Protein AF-A0A484WYG3-F1 (afdb_monomer_lite)

Secondary structure (DSSP, 8-state):
-HHHHHHHHHHHHHHHHHHHHHHH-HHHHHHHHHHHHHHHHHHHHHHHHHHHHHHHHHHHHHHHHTT--TTHHHHHHHHHHHHHHH-SS--THHHHS---HHHHHHHHHHHHHSPPHHHHHHHHHHTT----S-------

Organism: Escherichia coli (NCBI:txid562)

Radius of gyration: 23.21 Å; chains: 1; bounding box: 44×30×69 Å

pLDDT: mean 84.7, std 12.85, range [44.28, 96.12]

Structure (mmCIF, N/C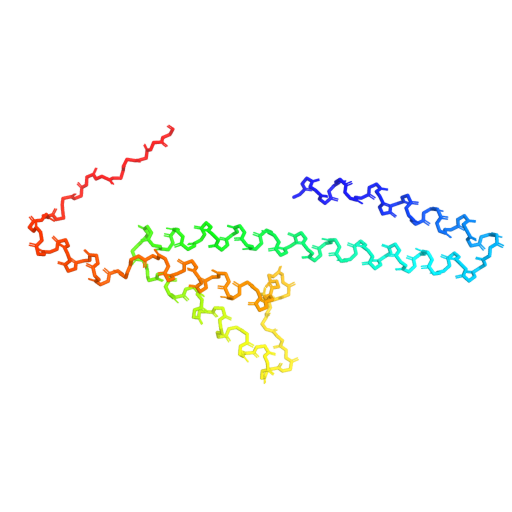A/C/O backbone):
data_AF-A0A484WYG3-F1
#
_entry.id   AF-A0A484WYG3-F1
#
loop_
_atom_site.group_PDB
_atom_site.id
_atom_site.type_symbol
_atom_site.label_atom_id
_atom_site.label_alt_id
_atom_site.label_comp_id
_atom_site.label_asym_id
_atom_site.label_entity_id
_atom_site.label_seq_id
_atom_site.pdbx_PDB_ins_code
_atom_site.Cartn_x
_atom_site.Cartn_y
_atom_site.Cartn_z
_atom_site.occupancy
_atom_site.B_iso_or_equiv
_atom_site.auth_seq_id
_atom_site.auth_comp_id
_atom_site.auth_asym_id
_atom_site.auth_atom_id
_atom_site.pdbx_PDB_model_num
ATOM 1 N N . MET A 1 1 ? 10.192 11.773 -1.060 1.00 54.16 1 MET A N 1
ATOM 2 C CA . MET A 1 1 ? 10.675 12.703 -2.112 1.00 54.16 1 MET A CA 1
ATOM 3 C C . MET A 1 1 ? 12.194 12.647 -2.241 1.00 54.16 1 MET A C 1
ATOM 5 O O . MET A 1 1 ? 12.683 12.555 -3.357 1.00 54.16 1 MET A O 1
ATOM 9 N N . GLU A 1 2 ? 12.938 12.627 -1.131 1.00 69.38 2 GLU A N 1
ATOM 10 C CA . GLU A 1 2 ? 14.410 12.613 -1.141 1.00 69.38 2 GLU A CA 1
ATOM 11 C C . GLU A 1 2 ? 15.019 11.357 -1.801 1.00 69.38 2 GLU A C 1
ATOM 13 O O . GLU A 1 2 ? 15.876 11.473 -2.671 1.00 69.38 2 GLU A O 1
ATOM 18 N N . ASP A 1 3 ? 14.515 10.154 -1.510 1.00 66.94 3 ASP A N 1
ATOM 19 C CA . ASP A 1 3 ? 15.080 8.924 -2.098 1.00 66.94 3 ASP A CA 1
ATOM 20 C C . ASP A 1 3 ? 14.714 8.705 -3.579 1.00 66.94 3 ASP A C 1
ATOM 22 O O . ASP A 1 3 ? 15.472 8.099 -4.344 1.00 66.94 3 ASP A O 1
ATOM 26 N N . GLN A 1 4 ? 13.594 9.276 -4.038 1.00 66.88 4 GLN A N 1
ATOM 27 C CA . GLN A 1 4 ? 13.263 9.314 -5.467 1.00 66.88 4 GLN A CA 1
ATOM 28 C C . GLN A 1 4 ? 14.233 10.235 -6.227 1.00 66.88 4 GLN A C 1
ATOM 30 O O . GLN A 1 4 ? 14.660 9.910 -7.332 1.00 66.88 4 GLN A O 1
ATOM 35 N N . GLN A 1 5 ? 14.660 11.342 -5.607 1.00 69.56 5 GLN A N 1
ATOM 36 C CA . GLN A 1 5 ? 15.699 12.211 -6.168 1.00 69.56 5 GLN A CA 1
ATOM 37 C C . GLN A 1 5 ? 17.075 11.529 -6.176 1.00 69.56 5 GLN A C 1
ATOM 39 O O . GLN A 1 5 ? 17.833 11.707 -7.125 1.00 69.56 5 GLN A O 1
ATOM 44 N N . ARG A 1 6 ? 17.382 10.686 -5.180 1.00 77.12 6 ARG A N 1
ATOM 45 C CA . ARG A 1 6 ? 18.652 9.936 -5.110 1.00 77.12 6 ARG A CA 1
ATOM 46 C C . ARG A 1 6 ? 18.780 8.820 -6.152 1.00 77.12 6 ARG A C 1
ATOM 48 O O . ARG A 1 6 ? 19.893 8.496 -6.556 1.00 77.12 6 ARG A O 1
ATOM 55 N N . SER A 1 7 ? 17.670 8.240 -6.610 1.00 77.12 7 SER A N 1
ATOM 56 C CA . SER A 1 7 ? 17.667 7.164 -7.621 1.00 77.12 7 SER A CA 1
ATOM 57 C C . SER A 1 7 ? 17.602 7.668 -9.071 1.00 77.12 7 SER A C 1
ATOM 59 O O . SER A 1 7 ? 17.901 6.915 -10.006 1.00 77.12 7 SER A O 1
ATOM 61 N N . ALA A 1 8 ? 17.289 8.951 -9.279 1.00 80.56 8 ALA A N 1
ATOM 62 C CA . ALA A 1 8 ? 17.256 9.558 -10.607 1.00 80.56 8 ALA A CA 1
ATOM 63 C C . ALA A 1 8 ? 18.629 9.540 -11.324 1.00 80.56 8 ALA A C 1
ATOM 65 O O . ALA A 1 8 ? 18.668 9.115 -12.481 1.00 80.56 8 ALA A O 1
ATOM 66 N N . PRO A 1 9 ? 19.768 9.880 -10.679 1.00 87.62 9 PRO A N 1
ATOM 67 C CA . PRO A 1 9 ? 21.088 9.771 -11.306 1.00 87.62 9 PRO A CA 1
ATOM 68 C C . PRO A 1 9 ? 21.439 8.338 -11.723 1.00 87.62 9 PRO A C 1
ATOM 70 O O . PRO A 1 9 ? 21.973 8.129 -12.807 1.00 87.62 9 PRO A O 1
ATOM 73 N N . LEU A 1 10 ? 21.087 7.339 -10.904 1.00 87.94 10 LEU A N 1
ATOM 74 C CA . LEU A 1 10 ? 21.350 5.924 -11.197 1.00 87.94 10 LEU A CA 1
ATOM 75 C C . LEU A 1 10 ? 20.588 5.440 -12.436 1.00 87.94 10 LEU A C 1
ATOM 77 O O . LEU A 1 10 ? 21.138 4.706 -13.254 1.00 87.94 10 LEU A O 1
ATOM 81 N N . THR A 1 11 ? 19.345 5.894 -12.603 1.00 88.56 11 THR A N 1
ATOM 82 C CA . THR A 1 11 ? 18.531 5.595 -13.790 1.00 88.56 11 THR A CA 1
ATOM 83 C C . THR A 1 11 ? 19.183 6.141 -15.058 1.00 88.56 11 THR A C 1
ATOM 85 O O . THR A 1 11 ? 19.299 5.425 -16.053 1.00 88.56 11 THR A O 1
ATOM 88 N N . TRP A 1 12 ? 19.651 7.392 -15.014 1.00 89.00 12 TRP A N 1
ATOM 89 C CA . TRP A 1 12 ? 20.330 8.026 -16.144 1.00 89.00 12 TRP A CA 1
ATOM 90 C C . TRP A 1 12 ? 21.662 7.356 -16.471 1.00 89.00 12 TRP A C 1
ATOM 92 O O . TRP A 1 12 ? 21.934 7.097 -17.640 1.00 89.00 12 TRP A O 1
ATOM 102 N N . VAL A 1 13 ? 22.462 7.007 -15.461 1.00 93.81 13 VAL A N 1
ATOM 103 C CA . VAL A 1 13 ? 23.721 6.273 -15.653 1.00 93.81 13 VAL A CA 1
ATOM 104 C C . VAL A 1 13 ? 23.469 4.908 -16.298 1.00 93.81 13 VAL A C 1
ATOM 106 O O . VAL A 1 13 ? 24.151 4.561 -17.261 1.00 93.81 13 VAL A O 1
ATOM 109 N N . GLY A 1 14 ? 22.468 4.156 -15.832 1.00 91.06 14 GLY A N 1
ATOM 110 C CA . GLY A 1 14 ? 22.104 2.867 -16.426 1.00 91.06 14 GLY A CA 1
ATOM 111 C C . GLY A 1 14 ? 21.613 2.992 -17.873 1.00 91.06 14 GLY A C 1
ATOM 112 O O . GLY A 1 14 ? 22.018 2.213 -18.737 1.00 91.06 14 GLY A O 1
ATOM 113 N N . ALA A 1 15 ? 20.799 4.010 -18.174 1.00 92.19 15 ALA A N 1
ATOM 114 C CA . ALA A 1 15 ? 20.305 4.267 -19.527 1.00 92.19 15 ALA A CA 1
ATOM 115 C C . ALA A 1 15 ? 21.437 4.672 -20.487 1.00 92.19 15 ALA A C 1
ATOM 117 O O . ALA A 1 15 ? 21.551 4.128 -21.582 1.00 92.19 15 ALA A O 1
ATOM 118 N N . LEU A 1 16 ? 22.324 5.576 -20.066 1.00 93.38 16 LEU A N 1
ATOM 119 C CA . LEU A 1 16 ? 23.476 5.987 -20.870 1.00 93.38 16 LEU A CA 1
ATOM 120 C C . LEU A 1 16 ? 24.461 4.831 -21.076 1.00 93.38 16 LEU A C 1
ATOM 122 O O . LEU A 1 16 ? 24.884 4.577 -22.202 1.00 93.38 16 LEU A O 1
ATOM 126 N N . GLY A 1 17 ? 24.782 4.082 -20.018 1.00 93.38 17 GLY A N 1
ATOM 127 C CA . GLY A 1 17 ? 25.672 2.922 -20.102 1.00 93.38 17 GLY A CA 1
ATOM 128 C C . GLY A 1 17 ? 25.144 1.830 -21.035 1.00 93.38 17 GLY A C 1
ATOM 129 O O . GLY A 1 17 ? 25.912 1.200 -21.759 1.00 93.38 17 GLY A O 1
ATOM 130 N N . SER A 1 18 ? 23.828 1.637 -21.082 1.00 91.38 18 SER A N 1
ATOM 131 C CA . SER A 1 18 ? 23.203 0.643 -21.956 1.00 91.38 18 SER A CA 1
ATOM 132 C C . SER A 1 18 ? 23.082 1.100 -23.415 1.00 91.38 18 SER A C 1
ATOM 134 O O . SER A 1 18 ? 23.243 0.270 -24.311 1.00 91.38 18 SER A O 1
ATOM 136 N N . ILE A 1 19 ? 22.936 2.406 -23.680 1.00 92.56 19 ILE A N 1
ATOM 137 C CA . ILE A 1 19 ? 23.117 2.980 -25.028 1.00 92.56 19 ILE A CA 1
ATOM 138 C C . ILE A 1 19 ? 24.554 2.754 -25.519 1.00 92.56 19 ILE A C 1
ATOM 140 O O . ILE A 1 19 ? 24.750 2.312 -26.650 1.00 92.56 19 ILE A O 1
ATOM 144 N N . LEU A 1 20 ? 25.562 2.989 -24.671 1.00 94.12 20 LEU A N 1
ATOM 145 C CA . LEU A 1 20 ? 26.964 2.734 -25.027 1.00 94.12 20 LEU A CA 1
ATOM 146 C C . LEU A 1 20 ? 27.212 1.250 -25.332 1.00 94.12 20 LEU A C 1
ATOM 148 O O . LEU A 1 20 ? 27.879 0.919 -26.311 1.00 94.12 20 LEU A O 1
ATOM 152 N N . LEU A 1 21 ? 26.628 0.349 -24.538 1.00 93.62 21 LEU A N 1
ATOM 153 C CA . LEU A 1 21 ? 26.729 -1.093 -24.757 1.00 93.62 21 LEU A CA 1
ATOM 154 C C . LEU A 1 21 ? 26.037 -1.535 -26.058 1.00 93.62 21 LEU A C 1
ATOM 156 O O . LEU A 1 21 ? 26.522 -2.453 -26.719 1.00 93.62 21 LEU A O 1
ATOM 160 N N . ALA A 1 22 ? 24.957 -0.855 -26.461 1.00 92.94 22 ALA A N 1
ATOM 161 C CA . ALA A 1 22 ? 24.257 -1.112 -27.721 1.00 92.94 22 ALA A CA 1
ATOM 162 C C . ALA A 1 22 ? 25.138 -0.850 -28.952 1.00 92.94 22 ALA A C 1
ATOM 164 O O . ALA A 1 22 ? 24.987 -1.541 -29.958 1.00 92.94 22 ALA A O 1
ATOM 165 N N . MET A 1 23 ? 26.082 0.097 -28.863 1.00 93.12 23 MET A N 1
ATOM 166 C CA . MET A 1 23 ? 27.044 0.366 -29.941 1.00 93.12 23 MET A CA 1
ATOM 167 C C . MET A 1 23 ? 28.028 -0.792 -30.144 1.00 93.12 23 MET A C 1
ATOM 169 O O . MET A 1 23 ? 28.449 -1.047 -31.267 1.00 93.12 23 MET A O 1
ATOM 173 N N . ALA A 1 24 ? 28.395 -1.491 -29.064 1.00 93.12 24 ALA A N 1
ATOM 174 C CA . ALA A 1 24 ? 29.266 -2.664 -29.124 1.00 93.12 24 ALA A CA 1
ATOM 175 C C . ALA A 1 24 ? 28.487 -3.940 -29.479 1.00 93.12 24 ALA A C 1
ATOM 177 O O . ALA A 1 24 ? 28.966 -4.785 -30.230 1.00 93.12 24 ALA A O 1
ATOM 178 N N . SER A 1 25 ? 27.279 -4.088 -28.932 1.00 94.56 25 SER A N 1
ATOM 179 C CA . SER A 1 25 ? 26.395 -5.221 -29.198 1.00 94.56 25 SER A CA 1
ATOM 180 C C . SER A 1 25 ? 24.926 -4.805 -29.025 1.00 94.56 25 SER A C 1
ATOM 182 O O . SER A 1 25 ? 24.477 -4.576 -27.895 1.00 94.56 25 SER A O 1
ATOM 184 N N . PRO A 1 26 ? 24.139 -4.732 -30.114 1.00 92.00 26 PRO A N 1
ATOM 185 C CA . PRO A 1 26 ? 22.753 -4.268 -30.051 1.00 92.00 26 PRO A CA 1
ATOM 186 C C . PRO A 1 26 ? 21.889 -5.072 -29.071 1.00 92.00 26 PRO A C 1
ATOM 188 O O . PRO A 1 26 ? 21.109 -4.503 -28.308 1.00 92.00 26 PRO A O 1
ATOM 191 N N . GLN A 1 27 ? 22.064 -6.396 -29.037 1.00 92.50 27 GLN A N 1
ATOM 192 C CA . GLN A 1 27 ? 21.316 -7.290 -28.153 1.00 92.50 27 GLN A CA 1
ATOM 193 C C . GLN A 1 27 ? 21.649 -7.050 -26.674 1.00 92.50 27 GLN A C 1
ATOM 195 O O . GLN A 1 27 ? 20.735 -6.986 -25.852 1.00 92.50 27 GLN A O 1
ATOM 200 N N . ALA A 1 28 ? 22.930 -6.878 -26.322 1.00 91.25 28 ALA A N 1
ATOM 201 C CA . ALA A 1 28 ? 23.311 -6.657 -24.927 1.00 91.25 28 ALA A CA 1
ATOM 202 C C . ALA A 1 28 ? 22.907 -5.259 -24.445 1.00 91.25 28 ALA A C 1
ATOM 204 O O . ALA A 1 28 ? 22.441 -5.118 -23.317 1.00 91.25 28 ALA A O 1
ATOM 205 N N . GLY A 1 29 ? 23.011 -4.238 -25.302 1.00 91.50 29 GLY A N 1
ATOM 206 C CA . GLY A 1 29 ? 22.521 -2.895 -24.990 1.00 91.50 29 GLY A CA 1
ATOM 207 C C . GLY A 1 29 ? 21.018 -2.859 -24.720 1.00 91.50 29 GLY A C 1
ATOM 208 O O . GLY A 1 29 ? 20.587 -2.308 -23.709 1.00 91.50 29 GLY A O 1
ATOM 209 N N . MET A 1 30 ? 20.214 -3.529 -25.553 1.00 92.69 30 MET A N 1
ATOM 210 C CA . MET A 1 30 ? 18.765 -3.643 -25.333 1.00 92.69 30 MET A CA 1
ATOM 211 C C . MET A 1 30 ? 18.412 -4.420 -24.059 1.00 92.69 30 MET A C 1
ATOM 213 O O . MET A 1 30 ? 17.497 -4.027 -23.327 1.00 92.69 30 MET A O 1
ATOM 217 N N . ALA A 1 31 ? 19.147 -5.493 -23.755 1.00 92.12 31 ALA A N 1
ATOM 218 C CA . ALA A 1 31 ? 18.981 -6.229 -22.505 1.00 92.12 31 ALA A CA 1
ATOM 219 C C . ALA A 1 31 ? 19.322 -5.354 -21.284 1.00 92.12 31 ALA A C 1
ATOM 221 O O . ALA A 1 31 ? 18.550 -5.305 -20.327 1.00 92.12 31 ALA A O 1
ATOM 222 N N . ALA A 1 32 ? 20.424 -4.602 -21.339 1.00 92.25 32 ALA A N 1
ATOM 223 C CA . ALA A 1 32 ? 20.845 -3.692 -20.277 1.00 92.25 32 ALA A CA 1
ATOM 224 C C . ALA A 1 32 ? 19.877 -2.509 -20.087 1.00 92.25 32 ALA A C 1
ATOM 226 O O . ALA A 1 32 ? 19.587 -2.131 -18.949 1.00 92.25 32 ALA A O 1
ATOM 227 N N . LEU A 1 33 ? 19.320 -1.960 -21.173 1.00 92.88 33 LEU A N 1
ATOM 228 C CA . LEU A 1 33 ? 18.276 -0.928 -21.124 1.00 92.88 33 LEU A CA 1
ATOM 229 C C . LEU A 1 33 ? 17.027 -1.462 -20.416 1.00 92.88 33 LEU A C 1
ATOM 231 O O . LEU A 1 33 ? 16.520 -0.843 -19.482 1.00 92.88 33 LEU A O 1
ATOM 235 N N . THR A 1 34 ? 16.559 -2.641 -20.830 1.00 92.56 34 THR A N 1
ATOM 236 C CA . THR A 1 34 ? 15.383 -3.294 -20.237 1.00 92.56 34 THR A CA 1
ATOM 237 C C . THR A 1 34 ? 15.607 -3.593 -18.758 1.00 92.56 34 THR A C 1
ATOM 239 O O . THR A 1 34 ? 14.742 -3.293 -17.938 1.00 92.56 34 THR A O 1
ATOM 242 N N . GLY A 1 35 ? 16.782 -4.117 -18.400 1.00 92.19 35 GLY A N 1
ATOM 243 C CA . GLY A 1 35 ? 17.170 -4.368 -17.013 1.00 92.19 35 GLY A CA 1
ATOM 244 C C . GLY A 1 35 ? 17.199 -3.089 -16.175 1.00 92.19 35 GLY A C 1
ATOM 245 O O . GLY A 1 35 ? 16.649 -3.068 -15.076 1.00 92.19 35 GLY A O 1
ATOM 246 N N . THR A 1 36 ? 17.752 -2.000 -16.718 1.00 91.06 36 THR A N 1
ATOM 247 C CA . THR A 1 36 ? 17.754 -0.684 -16.061 1.00 91.06 36 THR A CA 1
ATOM 248 C C . THR A 1 36 ? 16.329 -0.208 -15.788 1.00 91.06 36 THR A C 1
ATOM 250 O O . THR A 1 36 ? 15.996 0.124 -14.654 1.00 91.06 36 THR A O 1
ATOM 253 N N . LEU A 1 37 ? 15.460 -0.217 -16.802 1.00 90.62 37 LEU A N 1
ATOM 254 C CA . LEU A 1 37 ? 14.067 0.220 -16.662 1.00 90.62 37 LEU A CA 1
ATOM 255 C C . LEU A 1 37 ? 13.257 -0.674 -15.713 1.00 90.62 37 LEU A C 1
ATOM 257 O O . LEU A 1 37 ? 12.419 -0.182 -14.958 1.00 90.62 37 LEU A O 1
ATOM 261 N N . ALA A 1 38 ? 13.489 -1.985 -15.738 1.00 89.38 38 ALA A N 1
ATOM 262 C CA . ALA A 1 38 ? 12.853 -2.917 -14.814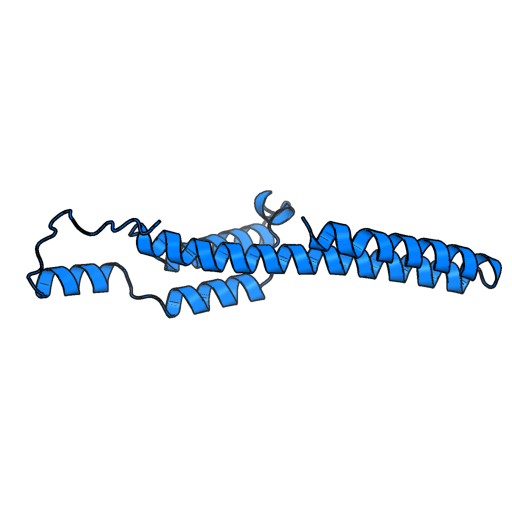 1.00 89.38 38 ALA A CA 1
ATOM 263 C C . ALA A 1 38 ? 13.296 -2.649 -13.368 1.00 89.38 38 ALA A C 1
ATOM 265 O O . ALA A 1 38 ? 12.454 -2.551 -12.476 1.00 89.38 38 ALA A O 1
ATOM 266 N N . GLY A 1 39 ? 14.599 -2.461 -13.143 1.00 88.19 39 GLY A N 1
ATOM 267 C CA . GLY A 1 39 ? 15.156 -2.163 -11.826 1.00 88.19 39 GLY A CA 1
ATOM 268 C C . GLY A 1 39 ? 14.636 -0.848 -11.248 1.00 88.19 39 GLY A C 1
ATOM 269 O O . GLY A 1 39 ? 14.279 -0.788 -10.072 1.00 88.19 39 GLY A O 1
ATOM 270 N N . THR A 1 40 ? 14.509 0.195 -12.069 1.00 87.19 40 THR A N 1
ATOM 271 C CA . THR A 1 40 ? 14.001 1.497 -11.612 1.00 87.19 40 THR A CA 1
ATOM 272 C C . THR A 1 40 ? 12.514 1.443 -11.283 1.00 87.19 40 THR A C 1
ATOM 274 O O . THR A 1 40 ? 12.103 1.954 -10.240 1.00 87.19 40 THR A O 1
ATOM 277 N N . ARG A 1 41 ? 11.706 0.750 -12.097 1.00 85.75 41 ARG A N 1
ATOM 278 C CA . ARG A 1 41 ? 10.292 0.486 -11.783 1.00 85.75 41 ARG A CA 1
ATOM 279 C C . ARG A 1 41 ? 10.127 -0.305 -10.491 1.00 85.75 41 ARG A C 1
ATOM 281 O O . ARG A 1 41 ? 9.305 0.072 -9.659 1.00 85.75 41 ARG A O 1
ATOM 288 N N . GLN A 1 42 ? 10.920 -1.357 -10.303 1.00 84.69 42 GLN A N 1
ATOM 289 C CA . GLN A 1 42 ? 10.887 -2.149 -9.077 1.00 84.69 42 GLN A CA 1
ATOM 290 C C . GLN A 1 42 ? 11.273 -1.309 -7.856 1.00 84.69 42 GLN A C 1
ATOM 292 O O . GLN A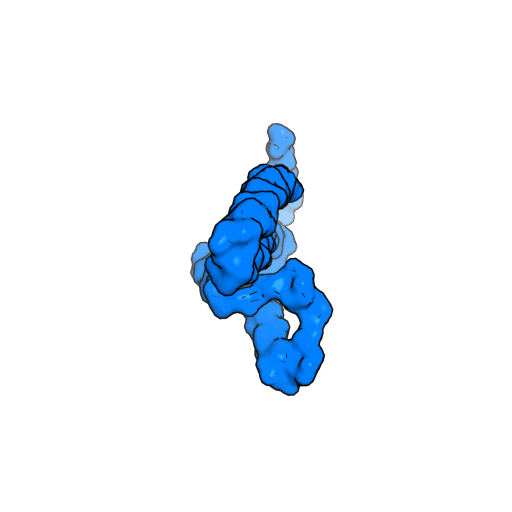 1 42 ? 10.610 -1.396 -6.825 1.00 84.69 42 GLN A O 1
ATOM 297 N N . GLY A 1 43 ? 12.297 -0.461 -7.983 1.00 83.31 43 GLY A N 1
ATOM 298 C CA . GLY A 1 43 ? 12.689 0.485 -6.943 1.00 83.31 43 GLY A CA 1
ATOM 299 C C . GLY A 1 43 ? 11.528 1.388 -6.533 1.00 83.31 43 GLY A C 1
ATOM 300 O O . GLY A 1 43 ? 11.188 1.437 -5.355 1.00 83.31 43 GLY A O 1
ATOM 301 N N . MET A 1 44 ? 10.860 2.031 -7.500 1.00 83.62 44 MET A N 1
ATOM 302 C CA . MET A 1 44 ? 9.697 2.889 -7.229 1.00 83.62 44 MET A CA 1
ATOM 303 C C . MET A 1 44 ? 8.588 2.155 -6.468 1.00 83.62 44 MET A C 1
ATOM 305 O O . MET A 1 44 ? 8.087 2.681 -5.478 1.00 83.62 44 MET A O 1
ATOM 309 N N . ILE A 1 45 ? 8.238 0.934 -6.886 1.00 84.69 45 ILE A N 1
ATOM 310 C CA . ILE A 1 45 ? 7.215 0.121 -6.211 1.00 84.69 45 ILE A CA 1
ATOM 311 C C . ILE A 1 45 ? 7.622 -0.168 -4.763 1.00 84.69 45 ILE A C 1
ATOM 313 O O . ILE A 1 45 ? 6.817 0.022 -3.852 1.00 84.69 45 ILE A O 1
ATOM 317 N N . SER A 1 46 ? 8.866 -0.600 -4.541 1.00 81.75 46 SER A N 1
ATOM 318 C CA . SER A 1 46 ? 9.378 -0.898 -3.202 1.00 81.75 46 SER A CA 1
ATOM 319 C C . SER A 1 46 ? 9.360 0.335 -2.292 1.00 81.75 46 SER A C 1
ATOM 321 O O . SER A 1 46 ? 8.976 0.223 -1.130 1.00 81.75 46 SER A O 1
ATOM 323 N N . PHE A 1 47 ? 9.714 1.516 -2.811 1.00 80.75 47 PHE A N 1
ATOM 324 C CA . PHE A 1 47 ? 9.647 2.768 -2.049 1.00 80.75 47 PHE A CA 1
ATOM 325 C C . PHE A 1 47 ? 8.215 3.143 -1.684 1.00 80.75 47 PHE A C 1
ATOM 327 O O . PHE A 1 47 ? 7.947 3.476 -0.531 1.00 80.75 47 PHE A O 1
ATOM 334 N N . THR A 1 48 ? 7.282 3.056 -2.635 1.00 85.38 48 THR A N 1
ATOM 335 C CA . THR A 1 48 ? 5.867 3.296 -2.343 1.00 85.38 48 THR A CA 1
ATOM 336 C C . THR A 1 48 ? 5.383 2.343 -1.251 1.00 85.38 48 THR A C 1
ATOM 338 O O . THR A 1 48 ? 4.786 2.799 -0.284 1.00 85.38 48 THR A O 1
ATOM 341 N N . GLN A 1 49 ? 5.722 1.051 -1.318 1.00 87.38 49 GLN A N 1
ATOM 342 C CA . GLN A 1 49 ? 5.347 0.087 -0.276 1.00 87.38 49 GLN A CA 1
ATOM 343 C C . GLN A 1 49 ? 5.916 0.436 1.109 1.00 87.38 49 GLN A C 1
ATOM 345 O O . GLN A 1 49 ? 5.207 0.290 2.101 1.00 87.38 49 GLN A O 1
ATOM 350 N N . GLN A 1 50 ? 7.162 0.909 1.200 1.00 88.25 50 GLN A N 1
ATOM 351 C CA . GLN A 1 50 ? 7.751 1.337 2.477 1.00 88.25 50 GLN A CA 1
ATOM 352 C C . GLN A 1 50 ? 7.029 2.560 3.059 1.00 88.25 50 GLN A C 1
ATOM 354 O O . GLN A 1 50 ? 6.754 2.596 4.258 1.00 88.25 50 GLN A O 1
ATOM 359 N N . ASN A 1 51 ? 6.665 3.527 2.213 1.00 90.06 51 ASN A N 1
ATOM 360 C CA . ASN A 1 51 ? 5.899 4.700 2.639 1.00 90.06 51 ASN A CA 1
ATOM 361 C C . ASN A 1 51 ? 4.513 4.304 3.162 1.00 90.06 51 ASN A C 1
ATOM 363 O O . ASN A 1 51 ? 4.083 4.805 4.198 1.00 90.06 51 ASN A O 1
ATOM 367 N N . GLU A 1 52 ? 3.843 3.370 2.484 1.00 91.38 52 GLU A N 1
ATOM 368 C CA . GLU A 1 52 ? 2.556 2.830 2.926 1.00 91.38 52 GLU A CA 1
ATOM 369 C C . GLU A 1 52 ? 2.653 2.119 4.279 1.00 91.38 52 GLU A C 1
ATOM 371 O O . GLU A 1 52 ? 1.791 2.299 5.134 1.00 91.38 52 GLU A O 1
ATOM 376 N N . GLN A 1 53 ? 3.715 1.340 4.506 1.00 91.81 53 GLN A N 1
ATOM 377 C CA . GLN A 1 53 ? 3.929 0.654 5.785 1.00 91.81 53 GLN A CA 1
ATOM 378 C C . GLN A 1 53 ? 4.122 1.638 6.942 1.00 91.81 53 GLN A C 1
ATOM 380 O O . GLN A 1 53 ? 3.604 1.416 8.039 1.00 91.81 53 GLN A O 1
ATOM 385 N N . GLU A 1 54 ? 4.861 2.726 6.717 1.00 92.56 54 GLU A N 1
ATOM 386 C CA . GLU A 1 54 ? 5.028 3.764 7.734 1.00 92.56 54 GLU A CA 1
ATOM 387 C C . GLU A 1 54 ? 3.719 4.529 7.967 1.00 92.56 54 GLU A C 1
ATOM 389 O O . GLU A 1 54 ? 3.335 4.772 9.114 1.00 92.56 54 GLU A O 1
ATOM 394 N N . ALA A 1 55 ? 2.983 4.831 6.896 1.00 93.56 55 ALA A N 1
ATOM 395 C CA . ALA A 1 55 ? 1.672 5.459 6.987 1.00 93.56 55 ALA A CA 1
ATOM 396 C C . ALA A 1 55 ? 0.683 4.604 7.795 1.00 93.56 55 ALA A C 1
ATOM 398 O O . ALA A 1 55 ? 0.025 5.129 8.693 1.00 93.56 55 ALA A O 1
ATOM 399 N N . ASP A 1 56 ? 0.623 3.291 7.560 1.00 94.62 56 ASP A N 1
ATOM 400 C CA . ASP A 1 56 ? -0.235 2.372 8.318 1.00 94.62 56 ASP A CA 1
ATOM 401 C C . ASP A 1 56 ? 0.184 2.289 9.787 1.00 94.62 56 ASP A C 1
ATOM 403 O O . ASP A 1 56 ? -0.656 2.333 10.688 1.00 94.62 56 ASP A O 1
ATOM 407 N N . ARG A 1 57 ? 1.496 2.211 10.047 1.00 93.81 57 ARG A N 1
ATOM 408 C CA . ARG A 1 57 ? 2.062 2.164 11.400 1.00 93.81 57 ARG A CA 1
ATOM 409 C C . ARG A 1 57 ? 1.682 3.388 12.220 1.00 93.81 57 ARG A C 1
ATOM 411 O O . ARG A 1 57 ? 1.340 3.241 13.394 1.00 93.81 57 ARG A O 1
ATOM 418 N N . ILE A 1 58 ? 1.774 4.577 11.636 1.00 96.12 58 ILE A N 1
ATOM 419 C CA . ILE A 1 58 ? 1.383 5.819 12.303 1.00 96.12 58 ILE A CA 1
ATOM 420 C C . ILE A 1 58 ? -0.144 5.897 12.382 1.00 96.12 58 ILE A C 1
ATOM 422 O O . ILE A 1 58 ? -0.695 6.190 13.445 1.00 96.12 58 ILE A O 1
ATOM 426 N N . GLY A 1 59 ? -0.834 5.576 11.289 1.00 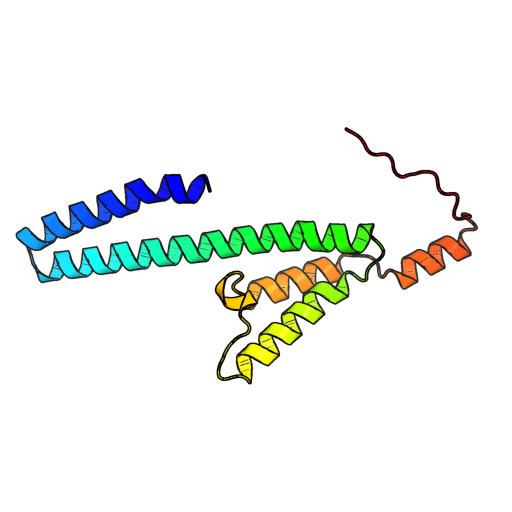95.00 59 GLY A N 1
ATOM 427 C CA . GLY A 1 59 ? -2.284 5.658 11.159 1.00 95.00 59 GLY A CA 1
ATOM 428 C C . GLY A 1 59 ? -3.026 4.804 12.182 1.00 95.00 59 GLY A C 1
ATOM 429 O O . GLY A 1 59 ? -3.961 5.290 12.813 1.00 95.00 59 GLY A O 1
ATOM 430 N N . ILE A 1 60 ? -2.581 3.570 12.433 1.00 95.12 60 ILE A N 1
ATOM 431 C CA . ILE A 1 60 ? -3.233 2.686 13.406 1.00 95.12 60 ILE A CA 1
ATOM 432 C C . ILE A 1 60 ? -3.089 3.200 14.843 1.00 95.12 60 ILE A C 1
ATOM 434 O O . ILE A 1 60 ? -4.023 3.114 15.640 1.00 95.12 60 ILE A O 1
ATOM 438 N N . GLN A 1 61 ? -1.952 3.821 15.166 1.00 93.75 61 GLN A N 1
ATOM 439 C CA . GLN A 1 61 ? -1.767 4.470 16.463 1.00 93.75 61 GLN A CA 1
ATOM 440 C C . GLN A 1 61 ? -2.657 5.706 16.600 1.00 93.75 61 GLN A C 1
ATOM 442 O O . GLN A 1 61 ? -3.179 5.971 17.680 1.00 93.75 61 GLN A O 1
ATOM 447 N N . VAL A 1 62 ? -2.824 6.479 15.523 1.00 94.81 62 VAL A N 1
ATOM 448 C CA . VAL A 1 62 ? -3.744 7.623 15.503 1.00 94.81 62 VAL A CA 1
ATOM 449 C C . VAL A 1 62 ? -5.183 7.146 15.701 1.00 94.81 62 VAL A C 1
ATOM 451 O O . VAL A 1 62 ? -5.850 7.678 16.582 1.00 94.81 62 VAL A O 1
ATOM 454 N N . LEU A 1 63 ? -5.626 6.099 14.993 1.00 92.88 63 LEU A N 1
ATOM 455 C CA . LEU A 1 63 ? -6.953 5.497 15.178 1.00 92.88 63 LEU A CA 1
ATOM 456 C C . LEU A 1 63 ? -7.205 5.127 16.641 1.00 92.88 63 LEU A C 1
ATOM 458 O O . LEU A 1 63 ? -8.204 5.556 17.220 1.00 92.88 63 LEU A O 1
ATOM 462 N N . GLN A 1 64 ? -6.266 4.404 17.257 1.00 91.38 64 GLN A N 1
ATOM 463 C CA . GLN A 1 64 ? -6.377 4.003 18.656 1.00 91.38 64 GLN A CA 1
ATOM 464 C C . GLN A 1 64 ? -6.449 5.214 19.599 1.00 91.38 64 GLN A C 1
ATOM 466 O O . GLN A 1 64 ? -7.301 5.260 20.487 1.00 91.38 64 GLN A O 1
ATOM 471 N N . ARG A 1 65 ? -5.566 6.207 19.415 1.00 88.69 65 ARG A N 1
ATOM 472 C CA . ARG A 1 65 ? -5.526 7.429 20.242 1.00 88.69 65 ARG A CA 1
ATOM 473 C C . ARG A 1 65 ? -6.802 8.258 20.118 1.00 88.69 65 ARG A C 1
ATOM 475 O O . ARG A 1 65 ? -7.208 8.889 21.088 1.00 88.69 65 ARG A O 1
ATOM 482 N N . SER A 1 66 ? -7.443 8.231 18.956 1.00 90.44 66 SER A N 1
ATOM 483 C CA . SER A 1 66 ? -8.724 8.890 18.701 1.00 90.44 66 SER A CA 1
ATOM 484 C C . SER A 1 66 ? -9.937 8.105 19.219 1.00 90.44 66 SER A C 1
ATOM 486 O O . SER A 1 66 ? -11.060 8.579 19.082 1.00 90.44 66 SER A O 1
ATOM 488 N N . GLY A 1 67 ? -9.737 6.927 19.822 1.00 88.12 67 GLY A N 1
ATOM 489 C CA . GLY A 1 67 ? -10.814 6.096 20.363 1.00 88.12 67 GLY A CA 1
ATOM 490 C C . GLY A 1 67 ? -11.519 5.213 19.328 1.00 88.12 67 GLY A C 1
ATOM 491 O O . GLY A 1 67 ? -12.540 4.608 19.653 1.00 88.12 67 GLY A O 1
ATOM 492 N N . PHE A 1 68 ? -10.989 5.114 18.105 1.00 91.06 68 PHE A N 1
ATOM 493 C CA . PHE A 1 68 ? -11.479 4.180 17.092 1.00 91.06 68 PHE A CA 1
ATOM 494 C C . PHE A 1 68 ? -10.876 2.787 17.284 1.00 91.06 68 PHE A C 1
ATOM 496 O O . PHE A 1 68 ? -9.792 2.630 17.845 1.00 91.06 68 PHE A O 1
ATOM 503 N N . ASP A 1 69 ? -11.579 1.769 16.788 1.00 92.06 69 ASP A N 1
ATOM 504 C CA . ASP A 1 69 ? -11.119 0.384 16.836 1.00 92.06 69 ASP A CA 1
ATOM 505 C C . ASP A 1 69 ? -9.886 0.174 15.932 1.00 92.06 69 ASP A C 1
ATOM 507 O O . ASP A 1 69 ? -9.995 0.339 14.712 1.00 92.06 69 ASP A O 1
ATOM 511 N N . PRO A 1 70 ? -8.723 -0.235 16.478 1.00 93.75 70 PRO A N 1
ATOM 512 C CA . PRO A 1 70 ? -7.547 -0.568 15.677 1.00 93.75 70 PRO A CA 1
ATOM 513 C C . PRO A 1 70 ? -7.796 -1.674 14.642 1.00 93.75 70 PRO A C 1
ATOM 515 O O . PRO A 1 70 ? -7.139 -1.688 13.603 1.00 93.75 70 PRO A O 1
ATOM 518 N N . GLN A 1 71 ? -8.756 -2.575 14.885 1.00 95.00 71 GLN A N 1
ATOM 519 C CA . GLN A 1 71 ? -9.128 -3.643 13.948 1.00 95.00 71 GLN A CA 1
ATOM 520 C C . GLN A 1 71 ? -9.891 -3.126 12.721 1.00 95.00 71 GLN A C 1
ATOM 522 O O . GLN A 1 71 ? -9.975 -3.821 11.704 1.00 95.00 71 GLN A O 1
ATOM 527 N N . ALA A 1 72 ? -10.398 -1.890 12.756 1.00 94.25 72 ALA A N 1
ATOM 528 C CA . ALA A 1 72 ? -11.075 -1.292 11.611 1.00 94.25 72 ALA A CA 1
ATOM 529 C C . ALA A 1 72 ? -10.125 -1.101 10.417 1.00 94.25 72 ALA A C 1
ATOM 531 O O . ALA A 1 72 ? -10.548 -1.258 9.272 1.00 94.25 72 ALA A O 1
ATOM 532 N N . MET A 1 73 ? -8.839 -0.824 10.670 1.00 94.94 73 MET A N 1
ATOM 533 C CA . MET A 1 73 ? -7.836 -0.655 9.614 1.00 94.94 73 MET A CA 1
ATOM 534 C C . MET A 1 73 ? -7.613 -1.940 8.794 1.00 94.94 73 MET A C 1
ATOM 536 O O . MET A 1 73 ? -7.869 -1.904 7.590 1.00 94.94 73 MET A O 1
ATOM 540 N N . PRO A 1 74 ? -7.185 -3.084 9.373 1.00 95.69 74 PRO A N 1
ATOM 541 C CA . PRO A 1 74 ? -7.005 -4.311 8.597 1.00 95.69 74 PRO A CA 1
ATOM 542 C C . PRO A 1 74 ? -8.314 -4.803 7.970 1.00 95.69 74 PRO A C 1
ATOM 544 O O . PRO A 1 74 ? -8.290 -5.297 6.847 1.00 95.69 74 PRO A O 1
ATOM 547 N N . THR A 1 75 ? -9.457 -4.604 8.635 1.00 95.81 75 THR A N 1
ATOM 548 C CA . THR A 1 75 ? -10.778 -4.936 8.074 1.00 95.81 75 THR A CA 1
ATOM 549 C C . THR A 1 75 ? -11.082 -4.126 6.811 1.00 95.81 75 THR A C 1
ATOM 551 O O . THR A 1 75 ? -11.624 -4.652 5.840 1.00 95.81 75 THR A O 1
ATOM 554 N N . PHE A 1 76 ? -10.748 -2.834 6.796 1.00 94.62 76 PHE A N 1
ATOM 555 C CA . PHE A 1 76 ? -10.925 -1.990 5.616 1.00 94.62 76 PHE A CA 1
ATOM 556 C C . PHE A 1 76 ? -10.008 -2.421 4.466 1.00 94.62 76 PHE A C 1
ATOM 558 O O . PHE A 1 76 ? -10.465 -2.543 3.330 1.00 94.62 76 PHE A O 1
ATOM 565 N N . LEU A 1 77 ? -8.738 -2.705 4.764 1.00 94.44 77 LEU A N 1
ATOM 566 C CA . LEU A 1 77 ? -7.779 -3.185 3.769 1.00 94.44 77 LEU A CA 1
ATOM 567 C C . LEU A 1 77 ? -8.202 -4.532 3.164 1.00 94.44 77 LEU A C 1
ATOM 569 O O . LEU A 1 77 ? -8.120 -4.713 1.953 1.00 94.44 77 LEU A O 1
ATOM 573 N N . GLU A 1 78 ? -8.712 -5.456 3.975 1.00 94.62 78 GLU A N 1
ATOM 574 C CA . GLU A 1 78 ? -9.260 -6.729 3.497 1.00 94.62 78 GLU A CA 1
ATOM 575 C C . GLU A 1 78 ? -10.427 -6.520 2.526 1.00 94.62 78 GLU A C 1
ATOM 577 O O . GLU A 1 78 ? -10.416 -7.082 1.435 1.00 94.62 78 GLU A O 1
ATOM 582 N N . LYS A 1 79 ? -11.366 -5.620 2.846 1.00 93.19 79 LYS A N 1
ATOM 583 C CA . LYS A 1 79 ? -12.471 -5.278 1.936 1.00 93.19 79 LYS A CA 1
ATOM 584 C C . LYS A 1 79 ? -11.986 -4.721 0.597 1.00 93.19 79 LYS A C 1
ATOM 586 O O . LYS A 1 79 ? -12.562 -5.046 -0.439 1.00 93.19 79 LYS A O 1
ATOM 591 N N . LEU A 1 80 ? -10.940 -3.891 0.599 1.00 93.00 80 LEU A N 1
ATOM 592 C CA . LEU A 1 80 ? -10.339 -3.388 -0.641 1.00 93.00 80 LEU A CA 1
ATOM 593 C C . LEU A 1 80 ? -9.703 -4.514 -1.459 1.00 93.00 80 LEU A C 1
ATOM 595 O O . LEU A 1 80 ? -9.853 -4.532 -2.681 1.00 93.00 80 LEU A O 1
ATOM 599 N N . LEU A 1 81 ? -9.011 -5.446 -0.799 1.00 91.56 81 LEU A N 1
ATOM 600 C CA . LEU A 1 81 ? -8.397 -6.597 -1.455 1.00 91.56 81 LEU A CA 1
ATOM 601 C C . LEU A 1 81 ? -9.458 -7.520 -2.062 1.00 91.56 81 LEU A C 1
ATOM 603 O O . LEU A 1 81 ? -9.326 -7.929 -3.214 1.00 91.56 81 LEU A O 1
ATOM 607 N N . ASP A 1 82 ? -10.531 -7.793 -1.324 1.00 91.81 82 ASP A N 1
ATOM 608 C CA . ASP A 1 82 ? -11.665 -8.573 -1.813 1.00 91.81 82 ASP A CA 1
ATOM 609 C C . ASP A 1 82 ? -12.307 -7.897 -3.026 1.00 91.81 82 ASP A C 1
ATOM 611 O O . ASP A 1 82 ? -12.490 -8.523 -4.071 1.00 91.81 82 ASP A O 1
ATOM 615 N N . GLN A 1 83 ? -12.565 -6.589 -2.951 1.00 90.50 83 GLN A N 1
ATOM 616 C CA . GLN A 1 83 ? -13.115 -5.843 -4.080 1.00 90.50 83 GLN A CA 1
ATOM 617 C C . GLN A 1 83 ? -12.184 -5.874 -5.299 1.00 90.50 83 GLN A C 1
ATOM 619 O O . GLN A 1 83 ? -12.659 -6.011 -6.424 1.00 90.50 83 GLN A O 1
ATOM 624 N N . ALA A 1 84 ? -10.869 -5.779 -5.100 1.00 89.69 84 ALA A N 1
ATOM 625 C CA . ALA A 1 84 ? -9.896 -5.862 -6.185 1.00 89.69 84 ALA A CA 1
ATOM 626 C C . ALA A 1 84 ? -9.839 -7.254 -6.836 1.00 89.69 84 ALA A C 1
ATOM 628 O O . ALA A 1 84 ? -9.573 -7.347 -8.030 1.00 89.69 84 ALA A O 1
ATOM 629 N N . ARG A 1 85 ? -10.106 -8.325 -6.076 1.00 87.62 85 ARG A N 1
ATOM 630 C CA . ARG A 1 85 ? -10.140 -9.707 -6.586 1.00 87.62 85 ARG A CA 1
ATOM 631 C C . ARG A 1 85 ? -11.375 -9.987 -7.440 1.00 87.62 85 ARG A C 1
ATOM 633 O O . ARG A 1 85 ? -11.269 -10.691 -8.440 1.00 87.62 85 ARG A O 1
ATOM 640 N N . TYR A 1 86 ? -12.531 -9.451 -7.051 1.00 86.69 86 TYR A N 1
ATOM 641 C CA . TYR A 1 86 ? -13.811 -9.744 -7.710 1.00 86.69 86 TYR A CA 1
ATOM 642 C C . TYR A 1 86 ? -14.263 -8.674 -8.718 1.00 86.69 86 TYR A C 1
ATOM 644 O O . TYR A 1 86 ? -15.270 -8.865 -9.398 1.00 86.69 86 TYR A O 1
ATOM 652 N N . SER A 1 87 ? -13.536 -7.561 -8.845 1.00 86.06 87 SER A N 1
ATOM 653 C CA . SER A 1 87 ? -13.834 -6.482 -9.793 1.00 86.06 87 SER A CA 1
ATOM 654 C C . SER A 1 87 ? -12.828 -6.446 -10.941 1.00 86.06 87 SER A C 1
ATOM 656 O O . SER A 1 87 ? -11.621 -6.514 -10.735 1.00 86.06 87 SER A O 1
ATOM 658 N N . SER A 1 88 ? -13.314 -6.223 -12.164 1.00 86.00 88 SER A N 1
ATOM 659 C CA . SER A 1 88 ? -12.462 -5.979 -13.336 1.00 86.00 88 SER A CA 1
ATOM 660 C C . SER A 1 88 ? -11.700 -4.652 -13.262 1.00 86.00 88 SER A C 1
ATOM 662 O O . SER A 1 88 ? -10.750 -4.437 -14.012 1.00 86.00 88 SER A O 1
ATOM 664 N N . ARG A 1 89 ? -12.146 -3.728 -12.403 1.00 88.06 89 ARG A N 1
ATOM 665 C CA . ARG A 1 89 ? -11.472 -2.456 -12.134 1.00 88.06 89 ARG A CA 1
ATOM 666 C C . ARG A 1 89 ? -11.136 -2.384 -10.646 1.00 88.06 89 ARG A C 1
ATOM 668 O O . ARG A 1 89 ? -12.074 -2.330 -9.841 1.00 88.06 89 ARG A O 1
ATOM 675 N N . PRO A 1 90 ? -9.845 -2.399 -10.269 1.00 87.69 90 PRO A N 1
ATOM 676 C CA . PRO A 1 90 ? -9.467 -2.236 -8.876 1.00 87.69 90 PRO A CA 1
ATOM 677 C C . PRO A 1 90 ? -9.881 -0.839 -8.385 1.00 87.69 90 PRO A C 1
ATOM 679 O O . PRO A 1 90 ? -9.919 0.101 -9.185 1.00 87.69 90 PRO A O 1
ATOM 682 N N . PRO A 1 91 ? -10.188 -0.684 -7.086 1.00 88.56 91 PRO A N 1
ATOM 683 C CA . PRO A 1 91 ? -10.412 0.624 -6.481 1.00 88.56 91 PRO A CA 1
ATOM 684 C C . PRO A 1 91 ? -9.273 1.606 -6.789 1.00 88.56 91 PRO A C 1
ATOM 686 O O . PRO A 1 91 ? -8.102 1.233 -6.711 1.00 88.56 91 PRO A O 1
ATOM 689 N N . GLU A 1 92 ? -9.602 2.869 -7.076 1.00 89.31 92 GLU A N 1
ATOM 690 C CA . GLU A 1 92 ? -8.615 3.905 -7.435 1.00 89.31 92 GLU A CA 1
ATOM 691 C C . GLU A 1 92 ? -7.537 4.096 -6.362 1.00 89.31 92 GLU A C 1
ATOM 693 O O . GLU A 1 92 ? -6.372 4.317 -6.684 1.00 89.31 92 GLU A O 1
ATOM 698 N N . ILE A 1 93 ? -7.899 3.917 -5.088 1.00 89.25 93 ILE A N 1
ATOM 699 C CA . ILE A 1 93 ? -6.959 3.985 -3.964 1.00 89.25 93 ILE A CA 1
ATOM 700 C C . ILE A 1 93 ? -5.805 2.982 -4.103 1.00 89.25 93 ILE A C 1
ATOM 702 O O . ILE A 1 93 ? -4.692 3.291 -3.700 1.00 89.25 93 ILE A O 1
ATOM 706 N N . LEU A 1 94 ? -6.024 1.817 -4.725 1.00 87.94 94 LEU A N 1
ATOM 707 C CA . LEU A 1 94 ? -4.980 0.804 -4.916 1.00 87.94 94 LEU A CA 1
ATOM 708 C C . LEU A 1 94 ? -4.005 1.148 -6.049 1.00 87.94 94 LEU A C 1
ATOM 710 O O . LEU A 1 94 ? -2.952 0.519 -6.155 1.00 87.94 94 LEU A O 1
ATOM 714 N N . LEU A 1 95 ? -4.339 2.135 -6.889 1.00 87.25 95 LEU A N 1
ATOM 715 C CA . LEU A 1 95 ? -3.450 2.625 -7.942 1.00 87.25 95 LEU A CA 1
ATOM 716 C C . LEU A 1 95 ? -2.337 3.503 -7.363 1.00 87.25 95 LEU A C 1
ATOM 718 O O . LEU A 1 95 ? -1.207 3.453 -7.847 1.00 87.25 95 LEU A O 1
ATOM 722 N N . THR A 1 96 ? -2.643 4.291 -6.328 1.00 85.38 96 THR A N 1
ATOM 723 C CA . THR A 1 96 ? -1.664 5.143 -5.634 1.00 85.38 96 THR A CA 1
ATOM 724 C C . THR A 1 96 ? -1.090 4.477 -4.387 1.00 85.38 96 THR A C 1
ATOM 726 O O . THR A 1 96 ? 0.087 4.665 -4.089 1.00 85.38 96 THR A O 1
ATOM 729 N N . HIS A 1 97 ? -1.888 3.660 -3.699 1.00 89.19 97 HIS A N 1
ATOM 730 C CA . HIS A 1 97 ? -1.530 2.951 -2.473 1.00 89.19 97 HIS A CA 1
ATOM 731 C C . HIS A 1 97 ? -1.602 1.433 -2.708 1.00 89.19 97 HIS A C 1
ATOM 733 O O . HIS A 1 97 ? -2.602 0.797 -2.362 1.00 89.19 97 HIS A O 1
ATOM 739 N N . PRO A 1 98 ? -0.565 0.818 -3.306 1.00 87.88 98 PRO A N 1
ATOM 740 C CA . PRO A 1 98 ? -0.562 -0.614 -3.565 1.00 87.88 98 PRO A CA 1
ATOM 741 C C . PRO A 1 98 ? -0.738 -1.404 -2.261 1.00 87.88 98 PRO A C 1
ATOM 743 O O . PRO A 1 98 ? -0.149 -1.084 -1.224 1.00 87.88 98 PRO A O 1
ATOM 746 N N . LEU A 1 99 ? -1.549 -2.461 -2.324 1.00 89.12 99 LEU A N 1
ATOM 747 C CA . LEU A 1 99 ? -1.888 -3.304 -1.179 1.00 89.12 99 LEU A CA 1
ATOM 748 C C . LEU A 1 99 ? -1.361 -4.735 -1.381 1.00 89.12 99 LEU A C 1
ATOM 750 O O . LEU A 1 99 ? -2.121 -5.621 -1.771 1.00 89.12 99 LEU A O 1
ATOM 754 N N . PRO A 1 100 ? -0.057 -4.983 -1.154 1.00 86.69 100 PRO A N 1
ATOM 755 C CA . PRO A 1 100 ? 0.470 -6.342 -1.144 1.00 86.69 100 PRO A CA 1
ATOM 756 C C . PRO A 1 100 ? -0.066 -7.114 0.072 1.00 86.69 100 PRO A C 1
ATOM 758 O O . PRO A 1 100 ? -0.373 -6.526 1.110 1.00 86.69 100 PRO A O 1
ATOM 761 N N . GLU A 1 101 ? -0.114 -8.444 -0.009 1.00 88.88 101 GLU A N 1
ATOM 762 C CA . GLU A 1 101 ? -0.586 -9.288 1.104 1.00 88.88 101 GLU A CA 1
ATOM 763 C C . GLU A 1 101 ? 0.236 -9.088 2.389 1.00 88.88 101 GLU A C 1
ATOM 765 O O . GLU A 1 101 ? -0.306 -9.128 3.495 1.00 88.88 101 GLU A O 1
ATOM 770 N N . SER A 1 102 ? 1.529 -8.772 2.251 1.00 91.31 102 SER A N 1
ATOM 771 C CA . SER A 1 102 ? 2.415 -8.430 3.369 1.00 91.31 102 SER A CA 1
ATOM 772 C C . SER A 1 102 ? 1.944 -7.206 4.161 1.00 91.31 102 SER A C 1
ATOM 774 O O . SER A 1 102 ? 2.111 -7.171 5.378 1.00 91.31 102 SER A O 1
ATOM 776 N N . ARG A 1 103 ? 1.314 -6.225 3.501 1.00 91.69 103 ARG A N 1
ATOM 777 C CA . ARG A 1 103 ? 0.782 -5.014 4.141 1.00 91.69 103 ARG A CA 1
ATOM 778 C C . ARG A 1 103 ? -0.455 -5.329 4.982 1.00 91.69 103 ARG A C 1
ATOM 780 O O . ARG A 1 103 ? -0.531 -4.905 6.131 1.00 91.69 103 ARG A O 1
ATOM 787 N N . LEU A 1 104 ? -1.381 -6.138 4.458 1.00 94.06 104 LEU A N 1
ATOM 788 C CA . LEU A 1 104 ? -2.543 -6.609 5.225 1.00 94.06 104 LEU A CA 1
ATOM 789 C C . LEU A 1 104 ? -2.108 -7.437 6.446 1.00 94.06 104 LEU A C 1
ATOM 791 O O . LEU A 1 104 ? -2.653 -7.266 7.537 1.00 94.06 104 LEU A O 1
ATOM 795 N N . ALA A 1 105 ? -1.109 -8.307 6.280 1.00 94.75 105 ALA A N 1
ATOM 796 C CA . ALA A 1 105 ? -0.553 -9.091 7.378 1.00 94.75 105 ALA A CA 1
ATOM 797 C C . ALA A 1 105 ? 0.094 -8.206 8.461 1.00 94.75 105 ALA A C 1
ATOM 799 O O . ALA A 1 105 ? -0.159 -8.420 9.646 1.00 94.75 105 ALA A O 1
ATOM 800 N N . ASP A 1 106 ? 0.874 -7.187 8.080 1.00 94.56 106 ASP A N 1
ATOM 801 C CA . ASP A 1 106 ? 1.463 -6.234 9.034 1.00 94.56 106 ASP A CA 1
ATOM 802 C C . ASP A 1 106 ? 0.380 -5.434 9.776 1.00 94.56 106 ASP A C 1
ATOM 804 O O . ASP A 1 106 ? 0.411 -5.350 11.005 1.00 94.56 106 ASP A O 1
ATOM 808 N N . ALA A 1 107 ? -0.633 -4.926 9.064 1.00 94.25 107 ALA A N 1
ATOM 809 C CA . ALA A 1 107 ? -1.755 -4.208 9.669 1.00 94.25 107 ALA A CA 1
ATOM 810 C C . ALA A 1 107 ? -2.510 -5.072 10.696 1.00 94.25 107 ALA A C 1
ATOM 812 O O . ALA A 1 107 ? -2.792 -4.611 11.804 1.00 94.25 107 ALA A O 1
ATOM 813 N N . ARG A 1 108 ? -2.774 -6.348 10.373 1.00 95.25 108 ARG A N 1
ATOM 814 C CA . ARG A 1 108 ? -3.375 -7.321 11.306 1.00 95.25 108 ARG A CA 1
ATOM 815 C C . ARG A 1 108 ? -2.488 -7.561 12.523 1.00 95.25 108 ARG A C 1
ATOM 817 O O . ARG A 1 108 ? -2.967 -7.497 13.653 1.00 95.25 108 ARG A O 1
ATOM 824 N N . ASN A 1 109 ? -1.194 -7.793 12.310 1.00 95.75 109 ASN A N 1
ATOM 825 C CA . ASN A 1 109 ? -0.243 -8.022 13.395 1.00 95.75 109 ASN A CA 1
ATOM 826 C C . ASN A 1 109 ? -0.188 -6.835 14.363 1.00 95.75 109 ASN A C 1
ATOM 828 O O . ASN A 1 109 ? -0.198 -7.040 15.575 1.00 95.75 109 ASN A O 1
ATOM 832 N N . ARG A 1 110 ? -0.183 -5.600 13.848 1.00 93.50 110 ARG A N 1
ATOM 833 C CA . ARG A 1 110 ? -0.209 -4.382 14.672 1.00 93.50 110 ARG A CA 1
ATOM 834 C C . ARG A 1 110 ? -1.517 -4.234 15.434 1.00 93.50 110 ARG A C 1
ATOM 836 O O . ARG A 1 110 ? -1.483 -3.975 16.632 1.00 93.50 110 ARG A O 1
ATOM 843 N N . ALA A 1 111 ? -2.652 -4.423 14.765 1.00 94.25 111 ALA A N 1
ATOM 844 C CA . ALA A 1 111 ? -3.962 -4.319 15.400 1.00 94.25 111 ALA A CA 1
ATOM 845 C C . ALA A 1 111 ? -4.112 -5.325 16.553 1.00 94.25 111 ALA A C 1
ATOM 847 O O . ALA A 1 111 ? -4.633 -4.981 17.611 1.00 94.25 111 ALA A O 1
ATOM 848 N N . ASN A 1 112 ? -3.583 -6.541 16.390 1.00 93.38 112 ASN A N 1
ATOM 849 C CA . ASN A 1 112 ? -3.611 -7.590 17.414 1.00 93.38 112 ASN A CA 1
ATOM 850 C C . ASN A 1 112 ? -2.733 -7.285 18.636 1.00 93.38 112 ASN A C 1
ATOM 852 O O . ASN A 1 112 ? -2.982 -7.812 19.717 1.00 93.38 112 ASN A O 1
ATOM 856 N N . GLN A 1 113 ? -1.710 -6.441 18.484 1.00 92.12 113 GLN A N 1
ATOM 857 C CA . GLN A 1 113 ? -0.869 -5.986 19.596 1.00 92.12 113 GLN A CA 1
ATOM 858 C C . GLN A 1 113 ? -1.525 -4.854 20.402 1.00 92.12 113 GLN A C 1
ATOM 860 O O . GLN A 1 113 ? -1.045 -4.502 21.480 1.00 92.12 113 GLN A O 1
ATOM 865 N N . MET A 1 114 ? -2.615 -4.269 19.899 1.00 88.88 114 MET A N 1
ATOM 866 C CA . MET A 1 114 ? -3.322 -3.176 20.558 1.00 88.88 114 MET A CA 1
ATOM 867 C C . MET A 1 114 ? -4.456 -3.695 21.439 1.00 88.88 114 MET A C 1
ATOM 869 O O . MET A 1 114 ? -5.124 -4.681 21.140 1.00 88.88 114 MET A O 1
ATOM 873 N N . SER A 1 115 ? -4.692 -3.006 22.558 1.00 79.69 115 SER A N 1
ATOM 874 C CA . SER A 1 115 ? -5.804 -3.344 23.447 1.00 79.69 115 SER A CA 1
ATOM 875 C C . SER A 1 115 ? -7.147 -3.012 22.787 1.00 79.69 115 SER A C 1
ATOM 877 O O . SER A 1 115 ? -7.307 -1.887 22.306 1.00 79.69 115 SER A O 1
ATOM 879 N N . PRO A 1 116 ? -8.137 -3.923 22.829 1.00 75.25 116 PRO A N 1
ATOM 880 C CA . PRO A 1 116 ? -9.489 -3.628 22.370 1.00 75.25 116 PRO A CA 1
ATOM 881 C C . PRO A 1 116 ? -10.086 -2.433 23.125 1.00 75.25 116 PRO A C 1
ATOM 883 O O . PRO A 1 116 ? -10.024 -2.382 24.359 1.00 75.25 116 PRO A O 1
ATOM 886 N N . ILE A 1 117 ? -10.719 -1.505 22.398 1.00 72.56 117 ILE A N 1
ATOM 887 C CA . ILE A 1 117 ? -11.336 -0.291 22.966 1.00 72.56 117 ILE A CA 1
ATOM 888 C C . ILE A 1 117 ? -12.349 -0.650 24.066 1.00 72.56 117 ILE A C 1
ATOM 890 O O . ILE A 1 117 ? -12.333 -0.059 25.145 1.00 72.56 117 ILE A O 1
ATOM 894 N N . VAL A 1 118 ? -13.174 -1.680 23.845 1.00 71.81 118 VAL A N 1
ATOM 895 C CA . VAL A 1 118 ? -14.175 -2.142 24.825 1.00 71.81 118 VAL A CA 1
ATOM 896 C C . VAL A 1 118 ? -13.513 -2.587 26.132 1.00 71.81 118 VAL A C 1
ATOM 898 O O . VAL A 1 118 ? -13.956 -2.207 27.214 1.00 71.81 118 VAL A O 1
ATOM 901 N N . GLY A 1 119 ? -12.401 -3.324 26.052 1.00 69.00 119 GLY A N 1
ATOM 902 C CA . GLY A 1 119 ? -11.648 -3.755 27.230 1.00 69.00 119 GLY A CA 1
ATOM 903 C C . GLY A 1 119 ? -11.014 -2.586 27.988 1.00 69.00 119 GLY A C 1
ATOM 904 O O . GLY A 1 119 ? -10.958 -2.608 29.218 1.00 69.00 119 GLY A O 1
ATOM 905 N N . ALA A 1 120 ? -10.579 -1.545 27.275 1.00 70.25 120 ALA A N 1
ATOM 906 C CA . ALA A 1 120 ? -10.037 -0.331 27.877 1.00 70.25 120 ALA A CA 1
ATOM 907 C C . ALA A 1 120 ? -11.120 0.491 28.601 1.00 70.25 120 ALA A C 1
ATOM 909 O O . ALA A 1 120 ? -10.899 0.923 29.734 1.00 70.25 120 ALA A O 1
ATOM 910 N N . ILE A 1 121 ? -12.299 0.654 27.989 1.00 70.81 121 ILE A N 1
ATOM 911 C CA . ILE A 1 121 ? -13.437 1.373 28.583 1.00 70.81 121 ILE A CA 1
ATOM 912 C C . ILE A 1 121 ? -13.947 0.640 29.824 1.00 70.81 121 ILE A C 1
ATOM 914 O O . ILE A 1 121 ? -14.080 1.257 30.879 1.00 70.81 121 ILE A O 1
ATOM 918 N N . VAL A 1 122 ? -14.173 -0.676 29.736 1.00 75.75 122 VAL A N 1
ATOM 919 C CA . VAL A 1 122 ? -14.640 -1.483 30.874 1.00 75.75 122 VAL A CA 1
ATOM 920 C C . VAL A 1 122 ? -13.625 -1.443 32.014 1.00 75.75 122 VAL A C 1
ATOM 922 O O . VAL A 1 122 ? -13.999 -1.184 33.152 1.00 75.75 122 VAL A O 1
ATOM 925 N N . ARG A 1 123 ? -12.326 -1.605 31.729 1.00 73.94 123 ARG A N 1
ATOM 926 C CA . ARG A 1 123 ? -11.275 -1.500 32.753 1.00 73.94 123 ARG A CA 1
ATOM 927 C C . ARG A 1 123 ? -11.256 -0.123 33.416 1.00 73.94 123 ARG A C 1
ATOM 929 O O . ARG A 1 123 ? -11.089 -0.048 34.627 1.00 73.94 123 ARG A O 1
ATOM 936 N N . ARG A 1 124 ? -11.448 0.954 32.647 1.00 71.75 124 ARG A N 1
ATOM 937 C CA . ARG A 1 124 ? -11.504 2.324 33.175 1.00 71.75 124 ARG A CA 1
ATOM 938 C C . ARG A 1 124 ? -12.750 2.578 34.024 1.00 71.75 124 ARG A C 1
ATOM 940 O O . ARG A 1 124 ? -12.650 3.220 35.068 1.00 71.75 124 ARG A O 1
ATOM 947 N N . PHE A 1 125 ? -13.897 2.062 33.596 1.00 76.56 125 PHE A N 1
ATOM 948 C CA . PHE A 1 125 ? -15.147 2.143 34.343 1.00 76.56 125 PHE A CA 1
ATOM 949 C C . PHE A 1 125 ? -15.046 1.382 35.672 1.00 76.56 125 PHE A C 1
ATOM 951 O O . PHE A 1 125 ? -15.315 1.945 36.729 1.00 76.56 125 PHE A O 1
ATOM 958 N N . LEU A 1 126 ? -14.558 0.137 35.633 1.00 78.38 126 LEU A N 1
ATOM 959 C CA . LEU A 1 126 ? -14.358 -0.692 36.824 1.00 78.38 126 LEU A CA 1
ATOM 960 C C . LEU A 1 126 ? -13.278 -0.136 37.764 1.00 78.38 126 LEU A C 1
ATOM 962 O O . LEU A 1 126 ? -13.355 -0.350 38.969 1.00 78.38 126 LEU A O 1
ATOM 966 N N . SER A 1 127 ? -12.288 0.603 37.251 1.00 82.25 127 SER A N 1
ATOM 967 C CA . SER A 1 127 ? -11.243 1.217 38.078 1.00 82.25 127 S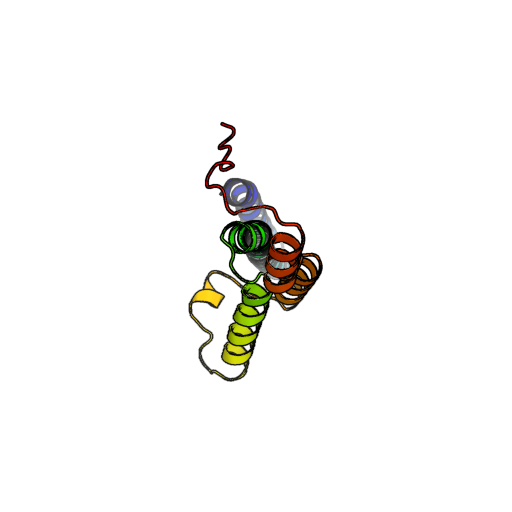ER A CA 1
ATOM 968 C C . SER A 1 127 ? -11.662 2.536 38.744 1.00 82.25 127 SER A C 1
ATOM 970 O O . SER A 1 127 ? -10.800 3.213 39.303 1.00 82.25 127 SER A O 1
ATOM 972 N N . GLY A 1 128 ? -12.924 2.971 38.621 1.00 72.88 128 GLY A N 1
ATOM 973 C CA . GLY A 1 128 ? -13.440 4.190 39.261 1.00 72.88 128 GLY A CA 1
ATOM 974 C C . GLY A 1 128 ? -12.777 5.503 38.811 1.00 72.88 128 GLY A C 1
ATOM 975 O O . GLY A 1 128 ? -12.999 6.549 39.420 1.00 72.88 128 GLY A O 1
ATOM 976 N N . LYS A 1 129 ? -11.959 5.488 37.747 1.00 64.75 129 LYS A N 1
ATOM 977 C CA . LYS A 1 129 ? -11.286 6.688 37.226 1.00 64.75 129 LYS A CA 1
ATOM 978 C C . LYS A 1 129 ? -12.267 7.472 36.361 1.00 64.75 129 LYS A C 1
ATOM 980 O O . LYS A 1 129 ? -12.316 7.265 35.145 1.00 64.75 129 LYS A O 1
ATOM 985 N N . SER A 1 130 ? -13.010 8.376 37.003 1.00 55.28 130 SER A N 1
ATOM 986 C CA . SER A 1 130 ? -13.896 9.342 36.346 1.00 55.28 130 SER A CA 1
ATOM 987 C C . SER A 1 130 ? -13.196 10.007 35.154 1.00 55.28 130 SER A C 1
ATOM 989 O O . SER A 1 130 ? -11.996 10.308 35.193 1.00 55.28 130 SER A O 1
ATOM 991 N N . ALA A 1 131 ? -13.938 10.170 34.060 1.00 57.09 131 ALA A N 1
ATOM 992 C CA . ALA A 1 131 ? -13.497 10.850 32.854 1.00 57.09 131 ALA A CA 1
ATOM 993 C C . ALA A 1 131 ? -13.379 12.354 33.140 1.00 57.09 131 ALA A C 1
ATOM 995 O O . ALA A 1 131 ? -14.250 13.139 32.783 1.00 57.09 131 ALA A O 1
ATOM 996 N N . HIS A 1 132 ? -12.314 12.762 33.829 1.00 47.88 132 HIS A N 1
ATOM 997 C CA . HIS A 1 132 ? -11.961 14.168 33.913 1.00 47.88 132 HIS A CA 1
ATOM 998 C C . HIS A 1 132 ? -11.123 14.522 32.684 1.00 47.88 132 HIS A C 1
ATOM 1000 O O . HIS A 1 132 ? -9.982 14.088 32.534 1.00 47.88 132 HIS A O 1
ATOM 1006 N N . THR A 1 133 ? -11.760 15.246 31.768 1.00 57.56 133 THR A N 1
ATOM 1007 C CA . THR A 1 133 ? -11.159 16.055 30.708 1.00 57.56 133 THR A CA 1
ATOM 1008 C C . THR A 1 133 ? -9.936 16.797 31.259 1.00 57.56 133 THR A C 1
ATOM 1010 O O . THR A 1 133 ? -10.103 17.751 32.010 1.00 57.56 133 THR A O 1
ATOM 1013 N N . GLY A 1 134 ? -8.714 16.350 30.953 1.00 50.50 134 GLY A N 1
ATOM 1014 C CA . GLY A 1 134 ? -7.515 16.976 31.529 1.00 50.50 134 GLY A CA 1
ATOM 1015 C C . GLY A 1 134 ? -6.166 16.571 30.936 1.00 50.50 134 GLY A C 1
ATOM 1016 O O . GLY A 1 134 ? -5.291 17.420 30.842 1.00 50.50 134 GLY A O 1
ATOM 1017 N N . ASP A 1 135 ? -5.994 15.343 30.445 1.00 46.72 135 ASP A N 1
ATOM 1018 C CA . ASP A 1 135 ? -4.676 14.882 29.978 1.00 46.72 135 ASP A CA 1
ATOM 1019 C C . ASP A 1 135 ? -4.607 14.754 28.451 1.00 46.72 135 ASP A C 1
ATOM 1021 O O . ASP A 1 135 ? -4.414 13.675 27.895 1.00 46.72 135 ASP A O 1
ATOM 1025 N N . VAL A 1 136 ? -4.746 15.885 27.756 1.00 52.34 136 VAL A N 1
ATOM 1026 C CA . VAL A 1 136 ? -4.157 16.059 26.420 1.00 52.34 136 VAL A CA 1
ATOM 1027 C C . VAL A 1 136 ? -2.913 16.926 26.606 1.00 52.34 136 VAL A C 1
ATOM 1029 O O . VAL A 1 136 ? -2.902 18.110 26.281 1.00 52.34 136 VAL A O 1
ATOM 1032 N N . GLN A 1 137 ? -1.860 16.353 27.195 1.00 44.28 137 GLN A N 1
ATOM 1033 C CA . GLN A 1 137 ? -0.536 16.975 27.174 1.00 44.28 137 GLN A CA 1
ATOM 1034 C C . GLN A 1 137 ? 0.016 16.889 25.748 1.00 44.28 137 GLN A C 1
ATOM 1036 O O . GLN A 1 137 ? 0.704 15.941 25.373 1.00 44.28 137 GLN A O 1
ATOM 1041 N N . PHE A 1 138 ? -0.299 17.909 24.950 1.00 47.44 138 PHE A N 1
ATOM 1042 C CA . PHE A 1 138 ? 0.536 18.335 23.834 1.00 47.44 138 PHE A CA 1
ATOM 1043 C C . PHE A 1 138 ? 1.913 18.680 24.416 1.00 47.44 138 PHE A C 1
ATOM 1045 O O . PHE A 1 138 ? 2.082 19.713 25.062 1.00 47.44 138 PHE A O 1
ATOM 1052 N N . ARG A 1 139 ? 2.891 17.789 24.253 1.00 45.75 139 ARG A N 1
ATOM 1053 C CA . ARG A 1 139 ? 4.300 18.138 24.444 1.00 45.75 139 ARG A CA 1
ATOM 1054 C C . ARG A 1 139 ? 4.829 18.570 23.082 1.00 45.75 139 ARG A C 1
ATOM 1056 O O . ARG A 1 139 ? 4.967 17.733 22.192 1.00 45.75 139 ARG A O 1
ATOM 1063 N N . ALA A 1 140 ? 4.986 19.885 22.941 1.00 44.78 140 ALA A N 1
ATOM 1064 C CA . ALA A 1 140 ? 5.821 20.513 21.924 1.00 44.78 140 ALA A CA 1
ATOM 1065 C C . ALA A 1 140 ? 7.301 20.185 22.170 1.00 44.78 140 ALA A C 1
ATOM 1067 O O . ALA A 1 140 ? 7.652 19.914 23.347 1.00 44.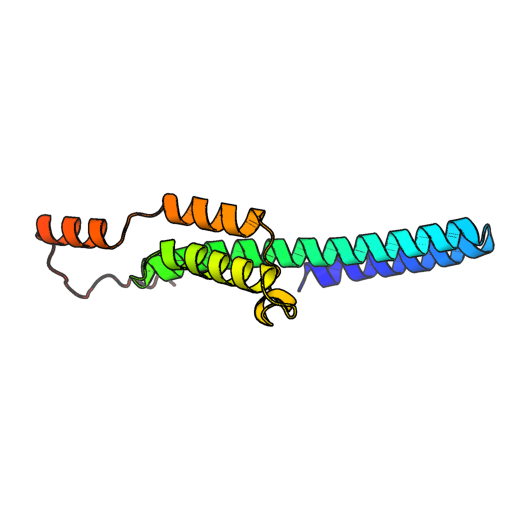78 140 ALA A O 1
#

InterPro domains:
  IPR001915 Peptidase M48 [PF01435] (16-110)
  IPR051156 Mitochondrial and Outer Membrane Metalloprotease [PTHR22726] (12-114)

Foldseek 3Di:
DVVLVVCVVVLVVQLVVLVVVCVVPVVSSVVSNVVSVVVNVVVVVVVLQVVLLVCLVVVLVVCVVVLHQLVVVLVVLVVQVVCCVPDPDRPPCCVSRPRDPVSSVSSVVVSVVDDGSVVVVVVCVVVVPPPDPDPPPPDD

Sequence (140 aa):
MEDQQRSAPLTWVGALGSILLAMASPQAGMAALTGTLAGTRQGMISFTQQNEQEADRIGIQVLQRSGFDPQAMPTFLEKLLDQARYSSRPPEILLTHPLPESRLADARNRANQMSPIVGAIVRRFLSGKSAHTGDVQFRA